Protein AF-A0A450YAD5-F1 (afdb_monomer)

Structure (mmCIF, N/CA/C/O backbone):
data_AF-A0A450YAD5-F1
#
_entry.id   AF-A0A450YAD5-F1
#
loop_
_atom_site.group_PDB
_atom_site.id
_atom_site.type_symbol
_atom_site.label_atom_id
_atom_site.label_alt_id
_atom_site.label_comp_id
_atom_site.label_asym_id
_atom_site.label_entity_id
_atom_site.label_seq_id
_atom_site.pdbx_PDB_ins_code
_atom_site.Cartn_x
_atom_site.Cartn_y
_atom_site.Cartn_z
_atom_site.occupancy
_atom_site.B_iso_or_equiv
_atom_site.auth_seq_id
_atom_site.auth_comp_id
_atom_site.auth_asym_id
_atom_site.auth_atom_id
_atom_site.pdbx_PDB_model_num
ATOM 1 N N . SER A 1 1 ? -9.114 -16.634 -4.326 1.00 60.38 1 SER A N 1
ATOM 2 C CA . SER A 1 1 ? -9.023 -15.273 -4.894 1.00 60.38 1 SER A CA 1
ATOM 3 C C . SER A 1 1 ? -7.885 -14.539 -4.197 1.00 60.38 1 SER A C 1
ATOM 5 O O . SER A 1 1 ? -7.684 -14.825 -3.024 1.00 60.38 1 SER A O 1
ATOM 7 N N . ILE A 1 2 ? -7.106 -13.684 -4.872 1.00 71.56 2 ILE A N 1
ATOM 8 C CA . ILE A 1 2 ? -6.115 -12.829 -4.180 1.00 71.56 2 ILE A CA 1
ATOM 9 C C . ILE A 1 2 ?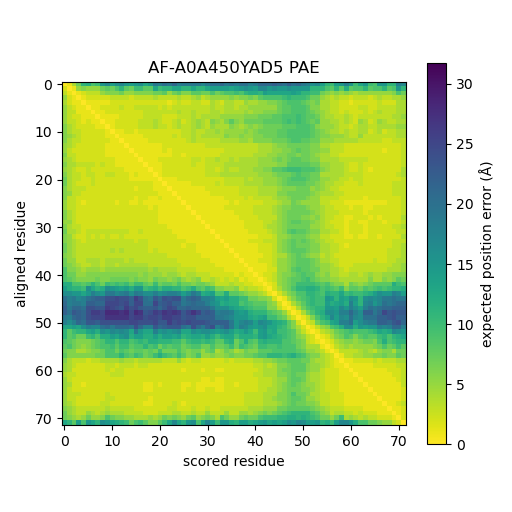 -6.890 -11.692 -3.510 1.00 71.56 2 ILE A C 1
ATOM 11 O O . ILE A 1 2 ? -7.734 -11.086 -4.169 1.00 71.56 2 ILE A O 1
ATOM 15 N N . LEU A 1 3 ? -6.653 -11.453 -2.222 1.00 79.94 3 LEU A N 1
ATOM 16 C CA . LEU A 1 3 ? -7.297 -10.368 -1.488 1.00 79.94 3 LEU A CA 1
ATOM 17 C C . LEU A 1 3 ? -6.673 -9.038 -1.923 1.00 79.94 3 LEU A C 1
ATOM 19 O O . LEU A 1 3 ? -5.449 -8.905 -1.890 1.00 79.94 3 LEU A O 1
ATOM 23 N N . LYS A 1 4 ? -7.495 -8.083 -2.364 1.00 89.88 4 LYS A N 1
ATOM 24 C CA . LYS A 1 4 ? -7.028 -6.787 -2.868 1.00 89.88 4 LYS A CA 1
ATOM 25 C C . LYS A 1 4 ? -7.418 -5.660 -1.932 1.00 89.88 4 LYS A C 1
ATOM 27 O O . LYS A 1 4 ? -8.453 -5.725 -1.268 1.00 89.88 4 LYS A O 1
ATOM 32 N N . TYR A 1 5 ? -6.656 -4.568 -1.967 1.00 91.50 5 TYR A N 1
ATOM 33 C CA . TYR A 1 5 ? -6.966 -3.382 -1.165 1.00 91.50 5 TYR A CA 1
ATOM 34 C C . TYR A 1 5 ? -8.384 -2.855 -1.458 1.00 91.50 5 TYR A C 1
ATOM 36 O O . TYR A 1 5 ? -9.129 -2.453 -0.562 1.00 91.50 5 TYR A O 1
ATOM 44 N N . LYS A 1 6 ? -8.807 -2.934 -2.724 1.00 91.94 6 LYS A N 1
ATOM 45 C CA . LYS A 1 6 ? -10.132 -2.493 -3.190 1.00 91.94 6 LYS A CA 1
ATOM 46 C C . LYS A 1 6 ? -11.293 -3.207 -2.489 1.00 91.94 6 LYS A C 1
ATOM 48 O O . LYS A 1 6 ? -12.336 -2.586 -2.302 1.00 91.94 6 LYS A O 1
ATOM 53 N N . ASP A 1 7 ? -11.096 -4.456 -2.069 1.00 90.75 7 ASP A N 1
ATOM 54 C CA . ASP A 1 7 ? -12.124 -5.284 -1.424 1.00 90.75 7 ASP A CA 1
ATOM 55 C C . ASP A 1 7 ? -12.300 -4.943 0.069 1.00 90.75 7 ASP A C 1
ATOM 57 O O . ASP A 1 7 ? -13.315 -5.286 0.688 1.00 90.75 7 ASP A O 1
ATOM 61 N N . VAL A 1 8 ? -11.303 -4.266 0.653 1.00 91.56 8 VAL A N 1
ATOM 62 C CA . VAL A 1 8 ? -11.191 -4.020 2.099 1.00 91.56 8 VAL A CA 1
ATOM 63 C C . VAL A 1 8 ? -11.181 -2.535 2.464 1.00 91.56 8 VAL A C 1
ATOM 65 O O . VAL A 1 8 ? -11.511 -2.199 3.597 1.00 91.56 8 VAL A O 1
ATOM 68 N N . LYS A 1 9 ? -10.906 -1.622 1.519 1.00 90.31 9 LYS A N 1
ATOM 69 C CA . LYS A 1 9 ? -10.856 -0.164 1.766 1.00 90.31 9 LYS A CA 1
ATOM 70 C C . LYS A 1 9 ? -12.146 0.421 2.358 1.00 90.31 9 LYS A C 1
ATOM 72 O O . LYS A 1 9 ? -12.105 1.436 3.043 1.00 90.31 9 LYS A O 1
ATOM 77 N N . GLY A 1 10 ? -13.291 -0.208 2.080 1.00 92.00 10 GLY A N 1
ATOM 78 C CA . GLY A 1 10 ? -14.604 0.176 2.613 1.00 92.00 10 GLY A CA 1
ATOM 79 C C . GLY A 1 10 ? -14.949 -0.466 3.960 1.00 92.00 10 GLY A C 1
ATOM 80 O O . GLY A 1 10 ? -16.052 -0.269 4.456 1.00 92.00 10 GLY A O 1
ATOM 81 N N . LYS A 1 11 ? -14.042 -1.261 4.539 1.00 94.44 11 LYS A N 1
ATOM 82 C CA . LYS A 1 11 ? -14.243 -2.029 5.774 1.00 94.44 11 LYS A CA 1
ATOM 83 C C . LYS A 1 11 ? -13.139 -1.666 6.779 1.00 94.44 11 LYS A C 1
ATOM 85 O O . LYS A 1 11 ? -12.153 -2.395 6.874 1.00 94.44 11 LYS A O 1
ATOM 90 N N . PRO A 1 12 ? -13.283 -0.562 7.539 1.00 92.31 12 PRO A N 1
ATOM 91 C CA . PRO A 1 12 ? -12.209 -0.017 8.377 1.00 92.31 12 PRO A CA 1
ATOM 92 C C . PRO A 1 12 ? -11.617 -1.026 9.368 1.00 92.31 12 PRO A C 1
ATOM 94 O O . PRO A 1 12 ? -10.400 -1.149 9.460 1.00 92.31 12 PRO A O 1
ATOM 97 N N . ALA A 1 13 ? -12.467 -1.803 10.047 1.00 94.44 13 ALA A N 1
ATOM 98 C CA . ALA A 1 13 ? -12.028 -2.820 11.005 1.00 94.44 13 ALA A CA 1
ATOM 99 C C . ALA A 1 13 ? -11.204 -3.935 10.342 1.00 94.44 13 ALA A C 1
ATOM 101 O O . ALA A 1 13 ? -10.191 -4.367 10.882 1.00 94.44 13 ALA A O 1
ATOM 102 N N . ALA A 1 14 ? -11.614 -4.373 9.149 1.00 93.62 14 ALA A N 1
ATOM 103 C CA . ALA A 1 14 ? -10.895 -5.394 8.401 1.00 93.62 14 ALA A CA 1
ATOM 104 C C . ALA A 1 14 ? -9.541 -4.857 7.914 1.00 93.62 14 ALA A C 1
ATOM 106 O O . ALA A 1 14 ? -8.531 -5.541 8.051 1.00 93.62 14 ALA A O 1
ATOM 107 N N . LEU A 1 15 ? -9.509 -3.626 7.390 1.00 94.19 15 LEU A N 1
ATOM 108 C CA . LEU A 1 15 ? -8.270 -2.983 6.956 1.00 94.19 15 LEU A CA 1
ATOM 109 C C . LEU A 1 15 ? -7.260 -2.903 8.108 1.00 94.19 15 LEU A C 1
ATOM 111 O O . LEU A 1 15 ? -6.160 -3.420 7.966 1.00 94.19 15 LEU A O 1
ATOM 115 N N . ILE A 1 16 ? -7.667 -2.370 9.264 1.00 94.62 16 ILE A N 1
ATOM 116 C CA . ILE A 1 16 ? -6.806 -2.282 10.453 1.00 94.62 16 ILE A CA 1
ATOM 117 C C . ILE A 1 16 ? -6.363 -3.673 10.916 1.00 94.62 16 ILE A C 1
ATOM 119 O O . ILE A 1 16 ? -5.192 -3.871 11.218 1.00 94.62 16 ILE A O 1
ATOM 123 N N . ALA A 1 17 ? -7.253 -4.667 10.938 1.00 93.38 17 ALA A N 1
ATOM 124 C CA . ALA A 1 17 ? -6.873 -6.023 11.329 1.00 93.38 17 ALA A CA 1
ATOM 125 C C . ALA A 1 17 ? -5.796 -6.626 10.409 1.00 93.38 17 ALA A C 1
ATOM 127 O O . ALA A 1 17 ? -4.978 -7.418 10.871 1.00 93.38 17 ALA A O 1
ATOM 128 N N . MET A 1 18 ? -5.790 -6.249 9.127 1.00 91.75 18 MET A N 1
ATOM 129 C CA . MET A 1 18 ? -4.876 -6.782 8.116 1.00 91.75 18 MET A CA 1
ATOM 130 C C . MET A 1 18 ? -3.583 -5.986 7.958 1.00 91.75 18 MET A C 1
ATOM 132 O O . MET A 1 18 ? -2.573 -6.576 7.601 1.00 91.75 18 MET A O 1
ATOM 136 N N . THR A 1 19 ? -3.595 -4.676 8.196 1.00 94.25 19 THR A N 1
ATOM 137 C CA . THR A 1 19 ? -2.437 -3.804 7.936 1.00 94.25 19 THR A CA 1
ATOM 138 C C . THR A 1 19 ? -1.965 -3.028 9.159 1.00 94.25 19 THR A C 1
ATOM 140 O O . THR A 1 19 ? -0.939 -2.362 9.083 1.00 94.25 19 THR A O 1
ATOM 143 N N . SER A 1 20 ? -2.713 -3.069 10.264 1.00 94.19 20 SER A N 1
ATOM 144 C CA . SER A 1 20 ? -2.545 -2.213 11.448 1.00 94.19 20 SER A CA 1
ATOM 145 C C . SER A 1 20 ? -2.682 -0.709 11.172 1.00 94.19 20 SER A C 1
ATOM 147 O O . SER A 1 20 ? -2.402 0.095 12.055 1.00 94.19 20 SER A O 1
ATOM 149 N N . LEU A 1 21 ? -3.136 -0.324 9.975 1.00 95.19 21 LEU A N 1
ATOM 150 C CA . LEU A 1 21 ? -3.284 1.066 9.549 1.00 95.19 21 LEU A CA 1
ATOM 151 C C . LEU A 1 21 ? -4.746 1.385 9.257 1.00 95.19 21 LEU A C 1
ATOM 153 O O . LEU A 1 21 ? -5.488 0.570 8.698 1.00 95.19 21 LEU A O 1
ATOM 157 N N . ASN A 1 22 ? -5.151 2.612 9.569 1.00 95.56 22 ASN A N 1
ATOM 158 C CA . ASN A 1 22 ? -6.401 3.149 9.058 1.00 95.56 22 ASN A CA 1
ATOM 159 C C . ASN A 1 22 ? -6.270 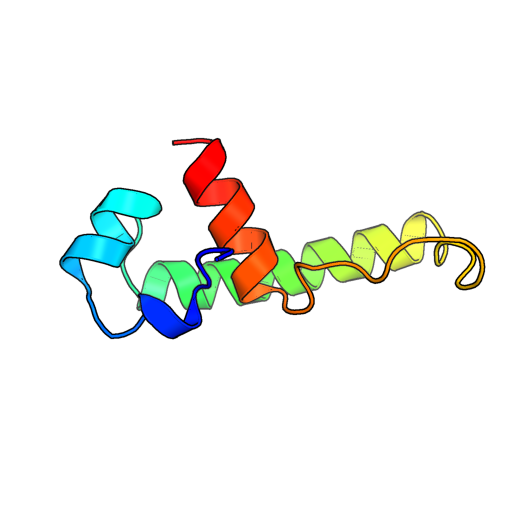3.523 7.570 1.00 95.56 22 ASN A C 1
ATOM 161 O O . ASN A 1 22 ? -5.197 3.478 6.963 1.00 95.56 22 ASN A O 1
ATOM 165 N N . ARG A 1 23 ? -7.394 3.899 6.957 1.00 95.31 23 ARG A N 1
ATOM 166 C CA . ARG A 1 23 ? -7.441 4.206 5.526 1.00 95.31 23 ARG A CA 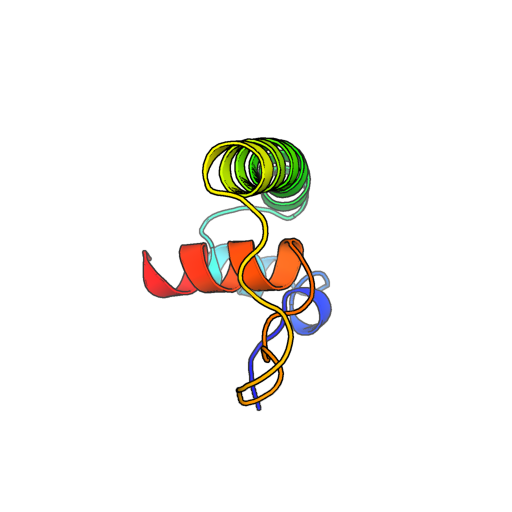1
ATOM 167 C C . ARG A 1 23 ? -6.524 5.365 5.129 1.00 95.31 23 ARG A C 1
ATOM 169 O O . ARG A 1 23 ? -5.811 5.238 4.140 1.00 95.31 23 ARG A O 1
ATOM 176 N N . ASN A 1 24 ? -6.530 6.456 5.889 1.00 96.06 24 ASN A N 1
ATOM 177 C CA . ASN A 1 24 ? -5.747 7.651 5.571 1.00 96.06 24 ASN A CA 1
ATOM 178 C C . ASN A 1 24 ? -4.245 7.379 5.715 1.00 96.06 24 ASN A C 1
ATOM 180 O O . ASN A 1 24 ? -3.457 7.807 4.876 1.00 96.06 24 ASN A O 1
ATOM 184 N N . GLU A 1 25 ? -3.853 6.640 6.754 1.00 96.56 25 GLU A N 1
ATOM 185 C CA . GLU A 1 25 ? -2.468 6.201 6.958 1.00 96.56 25 GLU A CA 1
ATOM 186 C C . GLU A 1 25 ? -1.995 5.308 5.814 1.00 96.56 25 GLU A C 1
ATOM 188 O O . GLU A 1 25 ? -0.915 5.525 5.267 1.00 96.56 25 GLU A O 1
ATOM 193 N N . PHE A 1 26 ? -2.827 4.343 5.416 1.00 96.56 26 PHE A N 1
ATOM 194 C CA . PHE A 1 26 ? -2.528 3.456 4.301 1.00 96.56 26 PHE A CA 1
ATOM 195 C C . PHE A 1 26 ? -2.373 4.228 2.985 1.00 96.56 26 PHE A C 1
ATOM 197 O O . PHE A 1 26 ? -1.384 4.046 2.281 1.00 96.56 26 PHE A O 1
ATOM 204 N N . GLU A 1 27 ? -3.332 5.097 2.645 1.00 95.94 27 GLU A N 1
ATOM 205 C CA . GLU A 1 27 ? -3.301 5.873 1.398 1.00 95.94 27 GLU A CA 1
ATOM 206 C C . GLU A 1 27 ? -2.083 6.809 1.362 1.00 95.94 27 GLU A C 1
ATOM 208 O O . GLU A 1 27 ? -1.389 6.874 0.347 1.00 95.94 27 GLU A O 1
ATOM 213 N N . LYS A 1 28 ? -1.747 7.451 2.489 1.00 97.25 28 LYS A N 1
ATOM 214 C CA . LYS A 1 28 ? -0.543 8.282 2.615 1.00 97.25 28 LYS A CA 1
ATOM 215 C C . LYS A 1 28 ? 0.739 7.465 2.438 1.00 97.25 28 LYS A C 1
ATOM 217 O O . LYS A 1 28 ? 1.623 7.880 1.693 1.00 97.25 28 LYS A O 1
ATOM 222 N N . LEU A 1 29 ? 0.841 6.302 3.082 1.00 96.44 29 LEU A N 1
ATOM 223 C CA . LEU A 1 29 ? 1.992 5.408 2.931 1.00 96.44 29 LEU A CA 1
ATOM 224 C C . LEU A 1 29 ? 2.121 4.888 1.494 1.00 96.44 29 LEU A C 1
ATOM 226 O O . LEU A 1 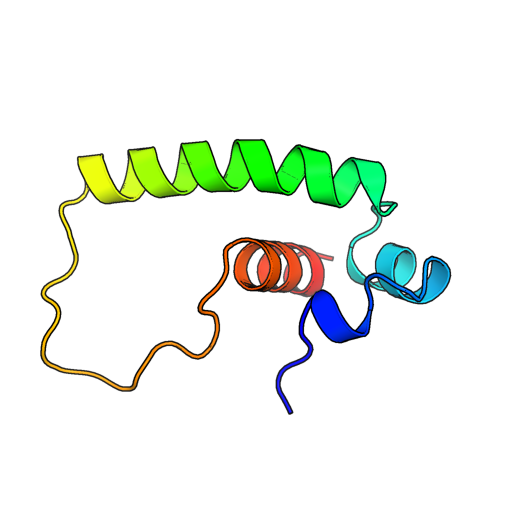29 ? 3.233 4.744 0.992 1.00 96.44 29 LEU A O 1
ATOM 230 N N . CYS A 1 30 ? 0.998 4.649 0.814 1.00 96.56 30 CYS A N 1
ATOM 231 C CA . CYS A 1 30 ? 0.985 4.169 -0.562 1.00 96.56 30 CYS A CA 1
ATOM 232 C C . CYS A 1 30 ? 1.616 5.157 -1.550 1.00 96.56 30 CYS A C 1
ATOM 234 O O . CYS A 1 30 ? 2.242 4.713 -2.512 1.00 96.56 30 CYS A O 1
ATOM 236 N N . ILE A 1 31 ? 1.493 6.466 -1.306 1.00 96.56 31 ILE A N 1
ATOM 237 C CA . ILE A 1 31 ? 2.152 7.501 -2.117 1.00 96.56 31 ILE A CA 1
ATOM 238 C C . ILE A 1 31 ? 3.674 7.356 -1.994 1.00 96.56 31 ILE A C 1
ATOM 240 O O . ILE A 1 31 ? 4.346 7.093 -2.988 1.00 96.56 31 ILE A O 1
ATOM 244 N N . TYR A 1 32 ? 4.203 7.400 -0.766 1.00 96.81 32 TYR A N 1
ATOM 245 C CA . TYR A 1 32 ? 5.645 7.270 -0.520 1.00 96.81 32 TYR A CA 1
ATOM 246 C C . TYR A 1 32 ? 6.210 5.926 -0.992 1.00 96.81 32 TYR A C 1
ATOM 248 O O . TYR A 1 32 ? 7.317 5.859 -1.524 1.00 96.81 32 TYR A O 1
ATOM 256 N N . PHE A 1 33 ? 5.444 4.846 -0.823 1.00 95.88 33 PHE A N 1
ATOM 257 C CA . PHE A 1 33 ? 5.808 3.530 -1.337 1.00 95.88 33 PHE A CA 1
ATOM 258 C C . PHE A 1 33 ? 5.909 3.525 -2.867 1.00 95.88 33 PHE A C 1
ATOM 260 O O . PHE A 1 33 ? 6.845 2.941 -3.408 1.00 95.88 33 PHE A O 1
ATOM 267 N N . GLY A 1 34 ? 4.974 4.178 -3.564 1.00 95.00 34 GLY A N 1
ATOM 268 C CA . GLY A 1 34 ? 5.005 4.316 -5.019 1.00 95.00 34 GLY A CA 1
ATOM 269 C C . GLY A 1 34 ? 6.254 5.049 -5.508 1.00 95.00 34 GLY A C 1
ATOM 270 O O . GLY A 1 34 ? 6.922 4.562 -6.422 1.00 95.00 34 GLY A O 1
ATOM 271 N N . ASP A 1 35 ? 6.608 6.157 -4.859 1.00 95.31 35 ASP A N 1
ATOM 272 C CA . ASP A 1 35 ? 7.808 6.935 -5.185 1.00 95.31 35 ASP A CA 1
ATOM 273 C C . ASP A 1 35 ? 9.085 6.107 -4.981 1.00 95.31 35 ASP A C 1
ATOM 275 O O . ASP A 1 35 ? 9.914 5.998 -5.887 1.00 95.31 35 ASP A O 1
ATOM 279 N N . ALA A 1 36 ? 9.208 5.437 -3.830 1.00 94.25 36 ALA A N 1
ATOM 280 C CA . ALA A 1 36 ? 10.345 4.566 -3.531 1.00 94.25 36 ALA A CA 1
ATOM 281 C C . ALA A 1 36 ? 10.436 3.366 -4.491 1.00 94.25 36 ALA A C 1
ATOM 283 O O . ALA A 1 36 ? 11.527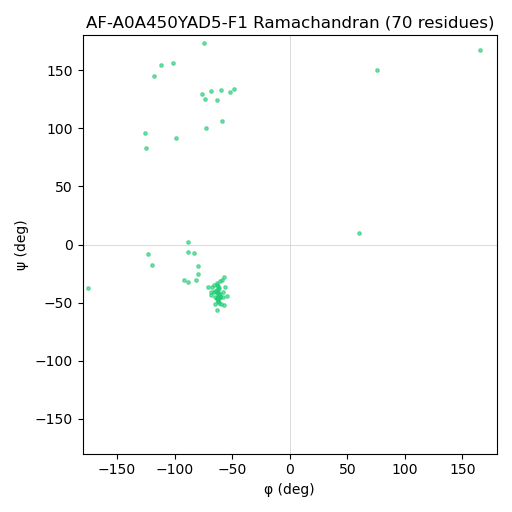 2.983 -4.919 1.00 94.25 36 ALA A O 1
ATOM 284 N N . TRP A 1 37 ? 9.295 2.778 -4.864 1.00 92.25 37 TRP A N 1
ATOM 285 C CA . TRP A 1 37 ? 9.238 1.684 -5.831 1.00 92.25 37 TRP A CA 1
ATOM 286 C C . TRP A 1 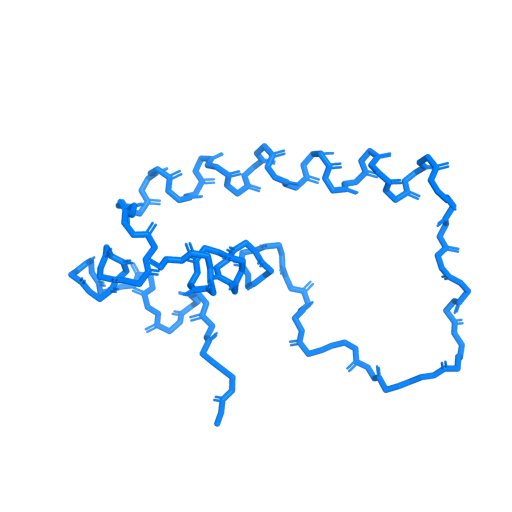37 ? 9.731 2.130 -7.208 1.00 92.25 37 TRP A C 1
ATOM 288 O O . TRP A 1 37 ? 10.525 1.429 -7.836 1.00 92.25 37 TRP A O 1
ATOM 298 N N . ASN A 1 38 ? 9.267 3.287 -7.683 1.00 91.00 38 ASN A N 1
ATOM 299 C CA . ASN A 1 38 ? 9.653 3.816 -8.987 1.00 91.00 38 ASN A CA 1
ATOM 300 C C . ASN A 1 38 ? 11.146 4.159 -9.030 1.00 91.00 38 ASN A C 1
ATOM 302 O O . ASN A 1 38 ? 11.821 3.729 -9.962 1.00 91.00 38 ASN A O 1
ATOM 306 N N . ALA A 1 39 ? 11.670 4.819 -7.991 1.00 91.62 39 ALA A N 1
ATOM 307 C CA . ALA A 1 39 ? 13.098 5.111 -7.868 1.00 91.62 39 ALA A CA 1
ATOM 308 C C . ALA A 1 39 ? 13.952 3.830 -7.903 1.00 91.62 39 ALA A C 1
ATOM 310 O O . ALA A 1 39 ? 14.973 3.768 -8.588 1.00 91.62 39 ALA A O 1
ATOM 311 N N . LYS A 1 40 ? 13.498 2.765 -7.227 1.00 88.88 40 LYS A N 1
ATOM 312 C CA . LYS A 1 40 ? 14.173 1.464 -7.259 1.00 88.88 40 LYS A CA 1
ATOM 313 C C . LYS A 1 40 ? 14.198 0.863 -8.667 1.00 88.88 40 LYS A C 1
ATOM 315 O O . LYS A 1 40 ? 15.260 0.462 -9.132 1.00 88.88 40 LYS A O 1
ATOM 320 N N . ILE A 1 41 ? 13.057 0.826 -9.358 1.00 86.56 41 ILE A N 1
ATOM 321 C CA . ILE A 1 41 ? 12.967 0.290 -10.728 1.00 86.56 41 ILE A CA 1
ATOM 322 C C . ILE A 1 41 ? 13.823 1.094 -11.714 1.00 86.56 41 ILE A C 1
ATOM 324 O O . ILE A 1 41 ? 14.396 0.515 -12.634 1.00 86.56 41 ILE A O 1
ATOM 328 N N . GLU A 1 42 ? 13.917 2.411 -11.535 1.00 85.88 42 GLU A N 1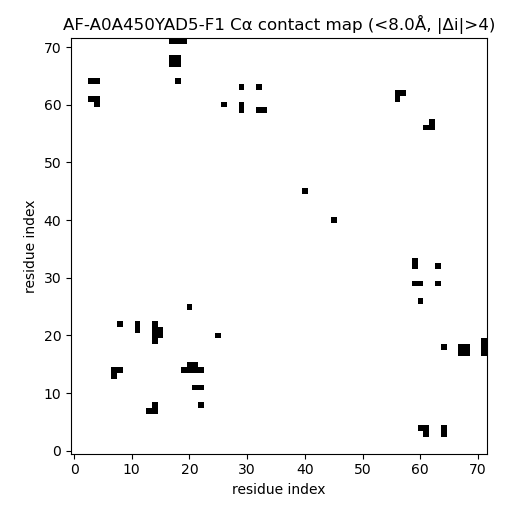
ATOM 329 C CA . GLU A 1 42 ? 14.787 3.260 -12.347 1.00 85.88 42 GLU A CA 1
ATOM 330 C C . GLU A 1 42 ? 16.270 2.933 -12.115 1.00 85.88 42 GLU A C 1
ATOM 332 O O . GLU A 1 42 ? 17.021 2.811 -13.080 1.00 85.88 42 GLU A O 1
ATOM 337 N N . SER A 1 43 ? 16.669 2.685 -10.861 1.00 86.19 43 SER A N 1
ATOM 338 C CA . SER A 1 43 ? 18.050 2.321 -10.512 1.00 86.19 43 SER A CA 1
ATOM 339 C C . SER A 1 43 ? 18.477 0.915 -10.960 1.00 86.19 43 SER A C 1
ATOM 341 O O . SER A 1 43 ? 19.621 0.725 -11.362 1.00 86.19 43 SER A O 1
ATOM 343 N N . GLU A 1 44 ? 17.577 -0.074 -10.910 1.00 82.69 44 GLU A N 1
ATOM 344 C CA . GLU A 1 44 ? 17.879 -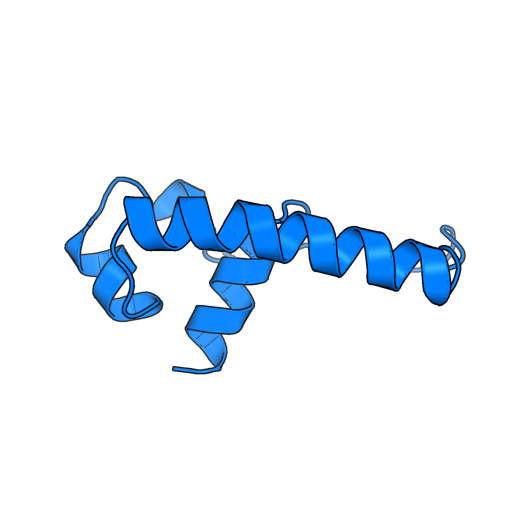1.480 -11.238 1.00 82.69 44 GLU A CA 1
ATOM 345 C C . GLU A 1 44 ? 17.692 -1.794 -12.735 1.00 82.69 44 GLU A C 1
ATOM 347 O O . GLU A 1 44 ? 18.032 -2.884 -13.198 1.00 82.69 44 GLU A O 1
ATOM 352 N N . GLY A 1 45 ? 17.166 -0.836 -13.505 1.00 68.94 45 GLY A N 1
ATOM 353 C CA . GLY A 1 45 ? 16.731 -1.042 -14.880 1.00 68.94 45 GLY A CA 1
ATOM 354 C C . GLY A 1 45 ? 15.399 -1.798 -14.953 1.00 68.94 45 GLY A C 1
ATOM 355 O O . GLY A 1 45 ? 15.046 -2.620 -14.104 1.00 68.94 45 GLY A O 1
ATOM 356 N N . ARG A 1 46 ? 14.603 -1.529 -15.997 1.00 66.44 46 ARG A N 1
ATOM 357 C CA . ARG A 1 46 ? 13.356 -2.277 -16.209 1.00 66.44 46 ARG A CA 1
ATOM 358 C C . ARG A 1 46 ? 13.682 -3.747 -16.463 1.00 66.44 46 ARG A C 1
ATOM 360 O O . ARG A 1 46 ? 14.386 -4.063 -17.419 1.00 66.44 46 ARG A O 1
ATOM 367 N N . TYR A 1 47 ? 13.098 -4.635 -15.655 1.00 63.69 47 TYR A N 1
ATOM 368 C CA . TYR A 1 47 ? 13.107 -6.075 -15.917 1.00 63.69 47 TYR A CA 1
ATOM 369 C C . TYR A 1 47 ? 12.695 -6.341 -17.373 1.00 63.69 47 TYR A C 1
ATOM 371 O O . TYR A 1 47 ? 11.697 -5.759 -17.817 1.00 63.69 47 TYR A O 1
ATOM 379 N N . PRO A 1 48 ? 13.411 -7.211 -18.111 1.00 57.62 48 PRO A N 1
ATOM 380 C CA . PRO A 1 48 ? 13.081 -7.513 -19.494 1.00 57.62 48 PRO A CA 1
ATOM 381 C C . PRO A 1 48 ? 11.657 -8.071 -19.569 1.00 57.62 48 PRO A C 1
ATOM 383 O O . PRO A 1 48 ? 11.355 -9.190 -19.153 1.00 57.62 48 PRO A O 1
ATOM 386 N N . SER A 1 49 ? 10.748 -7.240 -20.066 1.00 57.62 49 SER A N 1
ATOM 387 C CA . SER A 1 49 ? 9.348 -7.575 -20.272 1.00 57.62 49 SER A CA 1
ATOM 388 C C . SER A 1 49 ? 9.248 -8.531 -21.459 1.00 57.62 49 SER A C 1
ATOM 390 O O . SER A 1 49 ? 9.315 -8.087 -22.602 1.00 57.62 49 SER A O 1
ATOM 392 N N . GLY A 1 50 ? 9.112 -9.838 -21.215 1.00 57.31 50 GLY A N 1
ATOM 393 C CA . GLY A 1 50 ? 8.954 -10.789 -22.324 1.00 57.31 50 GLY A CA 1
ATOM 394 C C . GLY A 1 50 ? 8.688 -12.248 -21.961 1.00 57.31 50 GLY A C 1
ATOM 395 O O . GLY A 1 50 ? 7.868 -12.882 -22.616 1.00 57.31 50 GLY A O 1
ATOM 396 N N . CYS A 1 51 ? 9.293 -12.782 -20.898 1.00 52.31 51 CYS A N 1
ATOM 397 C CA . CYS A 1 51 ? 9.181 -14.209 -20.573 1.00 52.31 51 CYS A CA 1
ATOM 398 C C . CYS A 1 51 ? 8.684 -14.407 -19.138 1.00 52.31 51 CYS A C 1
ATOM 400 O O . CYS A 1 51 ? 9.464 -14.365 -18.193 1.00 52.31 51 CYS A O 1
ATOM 402 N N . GLY A 1 52 ? 7.375 -14.608 -18.951 1.00 65.56 52 GLY A N 1
ATOM 403 C CA . GLY A 1 52 ? 6.835 -14.949 -17.635 1.00 65.56 52 GLY A CA 1
ATOM 404 C C . GLY A 1 52 ? 5.322 -14.816 -17.489 1.00 65.56 52 GLY A C 1
ATOM 405 O O . GLY A 1 52 ? 4.619 -14.234 -18.316 1.00 65.56 52 GLY A O 1
ATOM 406 N N . ARG A 1 53 ? 4.808 -15.370 -16.387 1.00 65.38 53 ARG A N 1
ATOM 407 C CA . ARG A 1 53 ? 3.398 -15.260 -16.004 1.00 65.38 53 ARG A CA 1
ATOM 408 C C . ARG A 1 53 ? 3.103 -13.811 -15.608 1.00 65.38 53 ARG A C 1
ATOM 410 O O . ARG A 1 53 ? 3.841 -13.236 -14.812 1.00 65.38 53 ARG A O 1
ATOM 417 N N . LYS A 1 54 ? 2.017 -13.235 -16.138 1.00 70.69 54 LYS A N 1
ATOM 418 C CA . LYS A 1 54 ? 1.622 -11.851 -15.827 1.00 70.69 54 LYS A CA 1
ATOM 419 C C . LYS A 1 54 ? 1.550 -11.643 -14.302 1.00 70.69 54 LYS A C 1
ATOM 421 O O . LYS A 1 54 ? 0.924 -12.468 -13.623 1.00 70.69 54 LYS A O 1
ATOM 426 N N . PRO A 1 55 ? 2.163 -10.575 -13.759 1.00 71.31 55 PRO A N 1
ATOM 427 C CA . PRO A 1 55 ? 2.131 -10.304 -12.328 1.00 71.31 55 PRO A CA 1
ATOM 428 C C . PRO A 1 55 ? 0.686 -10.122 -11.850 1.00 71.31 55 PRO A C 1
ATOM 430 O O . PRO A 1 55 ? -0.105 -9.416 -12.472 1.00 71.31 55 PRO A O 1
ATOM 433 N N . ARG A 1 56 ? 0.332 -10.788 -10.743 1.00 77.81 56 ARG A N 1
ATOM 434 C CA . ARG A 1 56 ? -1.029 -10.753 -10.172 1.00 77.81 56 ARG A CA 1
ATOM 435 C C . ARG A 1 56 ? -1.307 -9.484 -9.358 1.00 77.81 56 ARG A C 1
ATOM 437 O O . ARG A 1 56 ? -2.465 -9.095 -9.239 1.00 77.81 56 ARG A O 1
ATOM 444 N N . LEU A 1 57 ? -0.257 -8.861 -8.815 1.00 82.81 57 LEU A N 1
ATOM 445 C CA . LEU A 1 57 ? -0.300 -7.597 -8.073 1.00 82.81 57 LEU A CA 1
ATOM 446 C C . LEU A 1 57 ? 0.098 -6.461 -9.018 1.00 82.81 57 LEU A C 1
ATOM 448 O O . LEU A 1 57 ? 1.280 -6.181 -9.221 1.00 82.81 57 LEU A O 1
ATOM 452 N N . THR A 1 58 ? -0.899 -5.860 -9.660 1.00 83.56 58 THR A N 1
ATOM 453 C CA . THR A 1 58 ? -0.677 -4.849 -10.701 1.00 83.56 58 THR A CA 1
ATOM 454 C C . THR A 1 58 ? -0.575 -3.436 -10.147 1.00 83.56 58 THR A C 1
ATOM 456 O O . THR A 1 58 ? 0.154 -2.628 -10.712 1.00 83.56 58 THR A O 1
ATOM 459 N N . THR A 1 59 ? -1.291 -3.123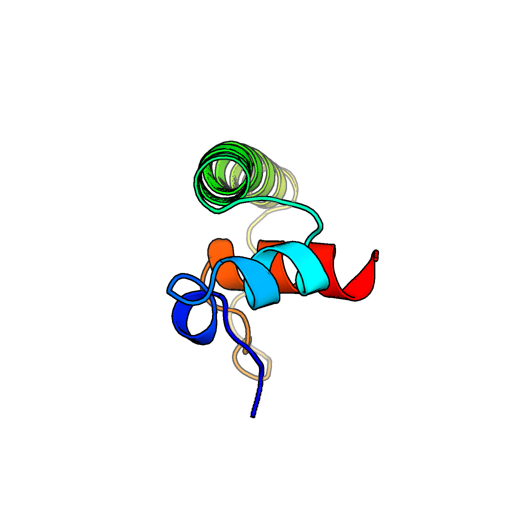 -9.066 1.00 91.12 59 THR A N 1
ATOM 460 C CA . THR A 1 59 ? -1.348 -1.760 -8.521 1.00 91.12 59 THR A CA 1
ATOM 461 C C . THR A 1 59 ? -0.448 -1.613 -7.295 1.00 91.12 59 THR A C 1
ATOM 463 O O . THR A 1 59 ? -0.120 -2.605 -6.639 1.00 91.12 59 THR A O 1
ATOM 466 N N . MET A 1 60 ? -0.016 -0.384 -6.997 1.00 92.94 60 MET A N 1
ATOM 467 C CA . MET A 1 60 ? 0.845 -0.123 -5.836 1.00 92.94 60 MET A CA 1
ATOM 468 C C . MET A 1 60 ? 0.113 -0.389 -4.524 1.00 92.94 60 MET A C 1
ATOM 470 O O . MET A 1 60 ? 0.717 -0.935 -3.607 1.00 92.94 60 MET A O 1
ATOM 474 N N . GLU A 1 61 ? -1.192 -0.114 -4.469 1.00 94.25 61 GLU A N 1
ATOM 475 C CA . GLU A 1 61 ? -2.018 -0.404 -3.299 1.00 94.25 61 GLU A CA 1
ATOM 476 C C . GLU A 1 61 ? -2.051 -1.904 -3.016 1.00 94.25 61 GLU A C 1
ATOM 478 O O . GLU A 1 61 ? -1.863 -2.314 -1.878 1.00 94.25 61 GLU A O 1
ATOM 483 N N . ASP A 1 62 ? -2.238 -2.739 -4.043 1.00 93.38 62 ASP A N 1
ATOM 484 C CA . ASP A 1 62 ? -2.278 -4.193 -3.873 1.00 93.38 62 ASP A CA 1
ATOM 485 C C . ASP A 1 62 ? -0.903 -4.750 -3.462 1.00 93.38 62 ASP A C 1
ATOM 487 O O . ASP A 1 62 ? -0.828 -5.667 -2.644 1.00 93.38 62 ASP A O 1
ATOM 491 N N . LYS A 1 63 ? 0.194 -4.181 -3.985 1.00 92.94 63 LYS A N 1
ATOM 492 C CA . LYS A 1 63 ? 1.560 -4.544 -3.570 1.00 92.94 63 LYS A CA 1
ATOM 493 C C . LYS A 1 63 ? 1.824 -4.176 -2.111 1.00 92.94 63 LYS A C 1
ATOM 495 O O . LYS A 1 63 ? 2.267 -5.033 -1.351 1.00 92.94 63 LYS A O 1
ATOM 500 N N . LEU A 1 64 ? 1.537 -2.933 -1.719 1.00 94.81 64 LEU A N 1
ATOM 501 C CA . LEU A 1 64 ? 1.719 -2.467 -0.345 1.00 94.81 64 LEU A CA 1
ATOM 502 C C . LEU A 1 64 ? 0.835 -3.258 0.620 1.00 94.81 64 LEU A C 1
ATOM 504 O O . LEU A 1 64 ? 1.305 -3.711 1.658 1.00 94.81 64 LEU A O 1
ATOM 508 N N . PHE A 1 65 ? -0.430 -3.473 0.257 1.00 94.12 65 PHE A N 1
ATOM 509 C CA . PHE A 1 65 ? -1.368 -4.254 1.054 1.00 94.12 65 PHE A CA 1
ATOM 510 C C . PHE A 1 65 ? -0.863 -5.677 1.288 1.00 94.12 65 PHE A C 1
ATOM 512 O O . PHE A 1 65 ? -0.889 -6.147 2.420 1.00 94.12 65 PHE A O 1
ATOM 519 N N . PHE A 1 66 ? -0.349 -6.340 0.249 1.00 92.62 66 PHE A N 1
ATOM 520 C CA . PHE A 1 66 ? 0.238 -7.672 0.380 1.00 92.62 66 PHE A CA 1
ATOM 521 C C . PHE A 1 66 ? 1.455 -7.687 1.315 1.00 92.62 66 PHE A C 1
ATOM 523 O O . PHE A 1 66 ? 1.557 -8.573 2.160 1.00 92.62 66 PHE A O 1
ATOM 530 N N . ILE A 1 67 ? 2.351 -6.701 1.190 1.00 93.00 67 ILE A N 1
ATOM 531 C CA . ILE A 1 67 ? 3.529 -6.567 2.058 1.00 93.00 67 ILE A CA 1
ATOM 532 C C . ILE A 1 67 ? 3.098 -6.412 3.519 1.00 93.00 67 ILE A C 1
ATOM 534 O O . ILE A 1 67 ? 3.563 -7.163 4.370 1.00 93.00 67 ILE A O 1
ATOM 538 N N . LEU A 1 68 ? 2.187 -5.480 3.808 1.00 93.56 68 LEU A N 1
ATOM 539 C CA . LEU A 1 68 ? 1.718 -5.227 5.172 1.00 93.56 68 LEU A CA 1
ATOM 540 C C . LEU A 1 68 ? 0.961 -6.420 5.751 1.00 93.56 68 LEU A C 1
ATOM 542 O O . LEU A 1 68 ? 1.165 -6.757 6.908 1.00 93.56 68 LEU A O 1
ATOM 546 N N . PHE A 1 69 ? 0.135 -7.082 4.942 1.00 90.56 69 PHE A N 1
ATOM 547 C CA . PHE A 1 69 ? -0.584 -8.283 5.355 1.00 90.56 69 PHE A CA 1
ATOM 548 C C . PHE A 1 69 ? 0.359 -9.439 5.711 1.00 90.56 69 PHE A C 1
ATOM 550 O O . PHE A 1 69 ? 0.081 -10.178 6.648 1.00 90.56 69 PHE A O 1
ATOM 557 N N . TYR A 1 70 ? 1.456 -9.606 4.967 1.00 89.81 70 TYR A N 1
ATOM 558 C CA . TYR A 1 70 ? 2.409 -10.696 5.188 1.00 89.81 70 TYR A CA 1
ATOM 559 C C . TYR A 1 70 ? 3.409 -10.412 6.318 1.00 89.81 70 TYR A C 1
ATOM 561 O O . TYR A 1 70 ? 3.880 -11.342 6.962 1.00 89.81 70 TYR A O 1
ATOM 569 N N . LEU A 1 71 ? 3.766 -9.143 6.537 1.00 86.06 71 LEU A N 1
ATOM 570 C CA . LEU A 1 71 ? 4.704 -8.728 7.589 1.00 86.06 71 LEU A CA 1
ATOM 571 C C . LEU A 1 71 ? 4.054 -8.573 8.971 1.00 86.06 71 LEU A C 1
ATOM 573 O O . LEU A 1 71 ? 4.767 -8.313 9.940 1.00 86.06 71 LEU A O 1
ATOM 577 N N . LYS A 1 72 ? 2.727 -8.673 9.046 1.00 66.62 72 LYS A N 1
ATOM 578 C CA . LYS A 1 72 ? 1.960 -8.585 10.286 1.00 66.62 72 LYS A CA 1
ATOM 579 C C . LYS A 1 72 ? 2.107 -9.848 11.132 1.00 66.62 72 LYS A C 1
ATOM 581 O O . LYS A 1 72 ? 2.189 -9.686 12.369 1.00 66.62 72 LYS A O 1
#

Foldseek 3Di:
DQDFCVVCLVPQVVLCVQQVDGNVRLVVVLVVQVVVVVVVCVVVDPDPPDDDDPDPQDGSRRVNSVVRNVVD

Organism: NCBI:txid2126335

Sequence (72 aa):
SILKYKDVKGKPAALIAMTSLNRNEFEKLCIYFGDAWNAKIESEGRYPSGCGRKPRLTTMEDKLFFILFYLK

Secondary structure (DSSP, 8-state):
----HHHHTT-HHHHHHHHS--HHHHHHHHHHHHHHHHHHHHHH----TTSSPPPS--SHHHHHHHHHHHH-

Mean predicted aligned error: 5.76 Å

Solvent-accessible surface area (backbone atoms only — not comparable to full-atom values): 4443 Å² total; per-residue (Å²): 132,86,90,46,46,85,82,31,71,88,35,66,70,59,34,26,75,44,53,75,34,52,70,68,58,46,55,55,48,42,53,57,49,45,55,54,50,50,55,47,42,65,74,73,46,77,74,83,87,82,85,77,80,81,75,87,64,80,47,63,56,37,44,52,45,50,51,37,46,72,73,101

pLDDT: mean 86.59, std 12.04, range [52.31, 97.25]

Radius of gyration: 13.63 Å; Cα contacts (8 Å, |Δi|>4): 37; chains: 1; bounding box: 33×24×34 Å